Protein AF-X1CJI4-F1 (afdb_monomer_lite)

Radius of gyration: 21.61 Å; chains: 1; bounding box: 47×20×59 Å

Foldseek 3Di:
DVVVVLVVLVVLLVCVVVPDDPVVVLVVVVVVLVVVLVVCLVVCVVVVVVVVVVVLVVVCVPPVDDRPVPPPVVVVVVVSVVSVVVSVVVSVVVSVVVVPDDSVVSVVVVD

Structure (mmCIF, N/CA/C/O backbone):
data_AF-X1CJI4-F1
#
_entry.id   AF-X1CJI4-F1
#
loop_
_atom_site.group_PDB
_atom_site.id
_atom_site.type_symbol
_atom_site.label_atom_id
_atom_site.label_alt_id
_atom_site.label_comp_id
_atom_site.label_asym_id
_atom_site.label_entity_id
_atom_site.label_seq_id
_atom_site.pdbx_PDB_ins_code
_atom_site.Cartn_x
_atom_site.Cartn_y
_atom_site.Cartn_z
_atom_site.occupancy
_atom_site.B_iso_or_equiv
_atom_site.auth_seq_id
_atom_site.auth_comp_id
_atom_site.auth_asym_id
_atom_site.auth_atom_id
_atom_site.pdbx_PDB_model_num
ATOM 1 N N . MET A 1 1 ? 3.873 -12.312 14.349 1.00 55.91 1 MET A N 1
ATOM 2 C CA . MET A 1 1 ? 2.658 -11.878 13.618 1.00 55.91 1 MET A CA 1
ATOM 3 C C . MET A 1 1 ? 1.433 -11.713 14.527 1.00 55.91 1 MET A C 1
ATOM 5 O O . MET A 1 1 ? 0.719 -10.738 14.360 1.00 55.91 1 MET A O 1
ATOM 9 N N . TYR A 1 2 ? 1.206 -12.593 15.515 1.00 62.12 2 TYR A N 1
ATOM 10 C CA . TYR A 1 2 ? 0.086 -12.461 16.466 1.00 62.12 2 TYR A CA 1
ATOM 11 C C . TYR A 1 2 ? 0.152 -11.220 17.380 1.00 62.12 2 TYR A C 1
ATOM 13 O O . TYR A 1 2 ? -0.876 -10.586 17.589 1.00 62.12 2 TYR A O 1
ATOM 21 N N . ALA A 1 3 ? 1.341 -10.831 17.861 1.00 73.88 3 ALA A N 1
ATOM 22 C CA . ALA A 1 3 ? 1.507 -9.672 18.752 1.00 73.88 3 ALA A CA 1
ATOM 23 C C . ALA A 1 3 ? 1.049 -8.348 18.109 1.00 73.88 3 ALA A C 1
ATOM 25 O O . ALA A 1 3 ? 0.224 -7.639 18.671 1.00 73.88 3 ALA A O 1
ATOM 26 N N . ILE A 1 4 ? 1.469 -8.094 16.867 1.00 75.19 4 ILE A N 1
ATOM 27 C CA . ILE A 1 4 ? 1.088 -6.897 16.096 1.00 75.19 4 ILE A CA 1
ATOM 28 C C . ILE A 1 4 ? -0.431 -6.814 15.890 1.00 75.19 4 ILE A C 1
ATOM 30 O O . ILE A 1 4 ? -1.013 -5.733 15.906 1.00 75.19 4 ILE A O 1
ATOM 34 N N . LEU A 1 5 ? -1.098 -7.959 15.704 1.00 68.19 5 LEU A N 1
ATOM 35 C CA . LEU A 1 5 ? -2.556 -7.996 15.572 1.00 68.19 5 LEU A CA 1
ATOM 36 C C . LEU A 1 5 ? -3.262 -7.667 16.893 1.00 68.19 5 LEU A C 1
ATOM 38 O O . LEU A 1 5 ? -4.324 -7.051 16.861 1.00 68.19 5 LEU A O 1
ATOM 42 N N . LEU A 1 6 ? -2.700 -8.074 18.033 1.00 72.81 6 LEU A N 1
ATOM 43 C CA . LEU A 1 6 ? -3.224 -7.747 19.362 1.00 72.81 6 LEU A CA 1
ATOM 44 C C . LEU A 1 6 ? -3.046 -6.260 19.684 1.00 72.81 6 LEU A C 1
ATOM 46 O O . LEU A 1 6 ? -4.023 -5.608 20.044 1.00 72.81 6 LEU A O 1
ATOM 50 N N . GLU A 1 7 ? -1.850 -5.711 19.470 1.00 77.25 7 GLU A N 1
ATOM 51 C CA . GLU A 1 7 ? -1.549 -4.290 19.701 1.00 77.25 7 GLU A CA 1
ATOM 52 C C . GLU A 1 7 ? -2.465 -3.380 18.873 1.00 77.25 7 GLU A C 1
ATOM 54 O O . GLU A 1 7 ? -3.145 -2.509 19.415 1.00 77.25 7 GLU A O 1
ATOM 59 N N . ARG A 1 8 ? -2.604 -3.659 17.569 1.00 75.31 8 ARG A N 1
ATOM 60 C CA . ARG A 1 8 ? -3.460 -2.864 16.673 1.00 75.31 8 ARG A CA 1
ATOM 61 C C . ARG A 1 8 ? -4.942 -2.931 17.059 1.00 75.31 8 ARG A C 1
ATOM 63 O O . ARG A 1 8 ? -5.677 -1.954 16.921 1.00 75.31 8 ARG A O 1
ATOM 70 N N . LYS A 1 9 ? -5.414 -4.088 17.538 1.00 75.06 9 LYS A N 1
ATOM 71 C CA . LYS A 1 9 ? -6.789 -4.239 18.040 1.00 75.06 9 LYS A CA 1
ATOM 72 C C . LYS A 1 9 ? -7.006 -3.457 19.337 1.00 75.06 9 LYS A C 1
ATOM 74 O O . LYS A 1 9 ? -8.078 -2.876 19.510 1.00 75.06 9 LYS A O 1
ATOM 79 N N . PHE A 1 10 ? -6.009 -3.427 20.219 1.00 76.00 10 PHE A N 1
ATOM 80 C CA . PHE A 1 10 ? -6.056 -2.685 21.476 1.00 76.00 10 PHE A CA 1
ATOM 81 C C . PHE A 1 10 ? -6.137 -1.170 21.237 1.00 76.00 10 PHE A C 1
ATOM 83 O O . PHE A 1 10 ? -7.006 -0.514 21.809 1.00 76.00 10 PHE A O 1
ATOM 90 N N . GLU A 1 11 ? -5.346 -0.630 20.305 1.00 78.94 11 GLU A N 1
ATOM 91 C CA . GLU A 1 11 ? -5.429 0.778 19.881 1.00 78.94 11 GLU A CA 1
ATOM 92 C C . GLU A 1 11 ? -6.833 1.155 19.379 1.00 78.94 11 GLU A C 1
ATOM 94 O O . GLU A 1 11 ? -7.411 2.159 19.801 1.00 78.94 11 GLU A O 1
ATOM 99 N N . ILE A 1 12 ? -7.433 0.318 18.522 1.00 78.19 12 ILE A N 1
ATOM 100 C CA . ILE A 1 12 ? -8.806 0.517 18.026 1.00 78.19 12 ILE A CA 1
ATOM 101 C C . ILE A 1 12 ? -9.817 0.481 19.183 1.00 78.19 12 ILE A C 1
ATOM 103 O O . ILE A 1 12 ? -10.783 1.252 19.188 1.00 78.19 12 ILE A O 1
ATOM 107 N N . GLY A 1 13 ? -9.603 -0.404 20.161 1.00 76.62 13 GLY A N 1
ATOM 108 C CA . GLY A 1 13 ? -10.403 -0.506 21.380 1.00 76.62 13 GLY A CA 1
ATOM 109 C C . GLY A 1 13 ? -10.354 0.768 22.225 1.00 76.62 13 GLY A C 1
ATOM 110 O O . GLY A 1 13 ? -11.410 1.282 22.594 1.00 76.62 13 GLY A O 1
ATOM 111 N N . ILE A 1 14 ? -9.158 1.322 22.453 1.00 82.69 14 ILE A N 1
ATOM 112 C CA . ILE A 1 14 ? -8.954 2.576 23.198 1.00 82.69 14 ILE A CA 1
ATOM 113 C C . ILE A 1 14 ? -9.633 3.751 22.490 1.00 82.69 14 ILE A C 1
ATOM 115 O O . ILE A 1 14 ? -10.398 4.491 23.110 1.00 82.69 14 ILE A O 1
ATOM 119 N N . LEU A 1 15 ? -9.419 3.904 21.179 1.00 81.19 15 LEU A N 1
ATOM 120 C CA . LEU A 1 15 ? -10.019 4.997 20.406 1.00 81.19 15 LEU A CA 1
ATOM 121 C C . LEU A 1 15 ? -11.553 4.950 20.469 1.00 81.19 15 LEU A C 1
ATOM 123 O O . LEU A 1 15 ? -12.211 5.980 20.625 1.00 81.19 15 LEU A O 1
ATOM 127 N N . ARG A 1 16 ? -12.143 3.749 20.403 1.00 76.38 16 ARG A N 1
ATOM 128 C CA . ARG A 1 16 ? -13.594 3.569 20.546 1.00 76.38 16 ARG A CA 1
ATOM 129 C C . ARG A 1 16 ? -14.093 3.813 21.973 1.00 76.38 16 ARG A C 1
ATOM 131 O O . ARG A 1 16 ? -15.209 4.308 22.110 1.00 76.38 16 ARG A O 1
ATOM 138 N N . ALA A 1 17 ? -13.300 3.516 23.003 1.00 80.06 17 ALA A N 1
ATOM 139 C CA . ALA A 1 17 ? -13.647 3.788 24.402 1.00 80.06 17 ALA A CA 1
ATOM 140 C C . ALA A 1 17 ? -13.711 5.294 24.714 1.00 80.06 17 ALA A C 1
ATOM 142 O O . ALA A 1 17 ? -14.540 5.719 25.512 1.00 80.06 17 ALA A O 1
ATOM 143 N N . ILE A 1 18 ? -12.911 6.109 24.018 1.00 82.81 18 ILE A N 1
ATOM 144 C CA . ILE A 1 18 ? -12.930 7.582 24.109 1.00 82.81 18 ILE A CA 1
ATOM 145 C C . ILE A 1 18 ? -14.125 8.198 23.336 1.00 82.81 18 ILE A C 1
ATOM 147 O O . ILE A 1 18 ? -14.364 9.401 23.386 1.00 82.81 18 ILE A O 1
ATOM 151 N N . GLY A 1 19 ? -14.935 7.381 22.647 1.00 81.38 19 GLY A N 1
ATOM 152 C CA . GLY A 1 19 ? -16.172 7.819 21.987 1.00 81.38 19 GLY A CA 1
ATOM 153 C C . GLY A 1 19 ? -16.037 8.126 20.492 1.00 81.38 19 GLY A C 1
ATOM 154 O O . GLY A 1 19 ? -16.970 8.656 19.882 1.00 81.38 19 GLY A O 1
ATOM 155 N N . LEU A 1 20 ? -14.912 7.773 19.856 1.00 80.81 20 LEU A N 1
ATOM 156 C CA . LEU A 1 20 ? -14.771 7.913 18.406 1.00 80.81 20 LEU A CA 1
ATOM 157 C C . LEU A 1 20 ? -15.733 6.974 17.668 1.00 80.81 20 LEU A C 1
ATOM 159 O O . LEU A 1 20 ? -15.777 5.760 17.890 1.00 80.81 20 LEU A O 1
ATOM 163 N N . LYS A 1 21 ? -16.485 7.542 16.719 1.00 80.38 21 LYS A N 1
ATOM 164 C CA . LYS A 1 21 ? -17.374 6.779 15.835 1.00 80.38 21 LYS A CA 1
ATOM 165 C C . 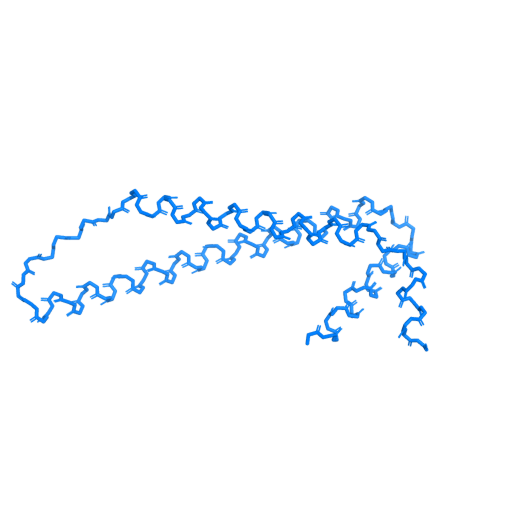LYS A 1 21 ? -16.552 5.764 15.039 1.00 80.38 21 LYS A C 1
ATOM 167 O O . LYS A 1 21 ? -15.512 6.100 14.476 1.00 80.38 21 LYS A O 1
ATOM 172 N N . SER A 1 22 ? -17.061 4.541 14.891 1.00 74.06 22 SER A N 1
ATOM 173 C CA . SER A 1 22 ? -16.364 3.454 14.179 1.00 74.06 22 SER A CA 1
ATOM 174 C C . SER A 1 22 ? -15.998 3.807 12.730 1.00 74.06 22 SER A C 1
ATOM 176 O O . SER A 1 22 ? -15.003 3.314 12.206 1.00 74.06 22 SER A O 1
ATOM 178 N N . LYS A 1 23 ? -16.762 4.707 12.093 1.00 78.06 23 LYS A N 1
ATOM 179 C CA . LYS A 1 23 ? -16.457 5.248 10.759 1.00 78.06 23 LYS A CA 1
ATOM 180 C C . LYS A 1 23 ? -15.182 6.102 10.746 1.00 78.06 23 LYS A C 1
ATOM 182 O O . LYS A 1 23 ? -14.401 5.993 9.810 1.00 78.06 2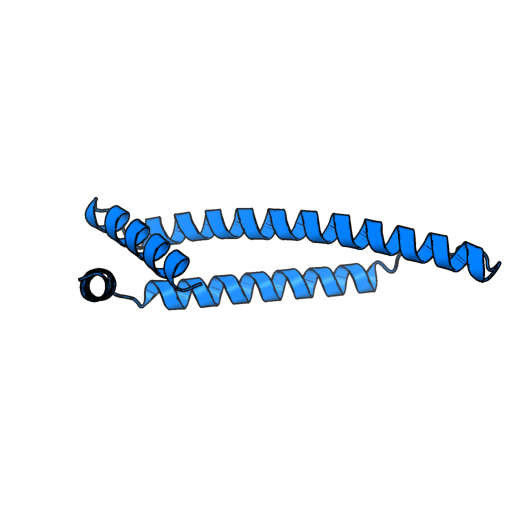3 LYS A O 1
ATOM 187 N N . ASN A 1 24 ? -14.951 6.907 11.783 1.00 81.44 24 ASN A N 1
ATOM 188 C CA . ASN A 1 24 ? -13.786 7.790 11.874 1.00 81.44 24 ASN A CA 1
ATOM 189 C C . ASN A 1 24 ? -12.506 6.977 12.074 1.00 81.44 24 ASN A C 1
ATOM 191 O O . ASN A 1 24 ? -11.527 7.207 11.373 1.00 81.44 24 ASN A O 1
ATOM 195 N N . VAL A 1 25 ? -12.550 5.968 12.950 1.00 79.69 25 VAL A N 1
ATOM 196 C CA . VAL A 1 25 ? -11.424 5.042 13.149 1.00 79.69 25 VAL A CA 1
ATOM 197 C C . VAL A 1 25 ? -11.114 4.288 11.852 1.00 79.69 25 VAL A C 1
ATOM 199 O O . VAL A 1 25 ? -9.957 4.197 11.453 1.00 79.69 25 VAL A O 1
ATOM 202 N N . ARG A 1 26 ? -12.142 3.828 11.121 1.00 76.56 26 ARG A N 1
ATOM 203 C CA . ARG A 1 26 ? -11.953 3.173 9.816 1.00 76.56 26 ARG A CA 1
ATOM 204 C C . ARG A 1 26 ? -11.290 4.095 8.791 1.00 76.56 26 ARG A C 1
ATOM 206 O O . ARG A 1 26 ? -10.403 3.650 8.071 1.00 76.56 26 ARG A O 1
ATOM 213 N N . ASN A 1 27 ? -11.715 5.355 8.721 1.00 82.75 27 ASN A N 1
ATOM 214 C CA . ASN A 1 27 ? -11.149 6.333 7.791 1.00 82.75 27 ASN A CA 1
ATOM 215 C C . ASN A 1 27 ? -9.699 6.694 8.140 1.00 82.75 27 ASN A C 1
ATOM 217 O O . ASN A 1 27 ? -8.884 6.839 7.236 1.00 82.75 27 ASN A O 1
ATOM 221 N N . MET A 1 28 ? -9.361 6.783 9.427 1.00 84.19 28 MET A N 1
ATOM 222 C CA . MET A 1 28 ? -7.984 7.012 9.873 1.00 84.19 28 MET A CA 1
ATOM 223 C C . MET A 1 28 ? -7.056 5.888 9.396 1.00 84.19 28 MET A C 1
ATOM 225 O O . MET A 1 28 ? -6.049 6.143 8.743 1.00 84.19 28 MET A O 1
ATOM 229 N N . PHE A 1 29 ? -7.456 4.638 9.632 1.00 79.94 29 PHE A N 1
ATOM 230 C CA . PHE A 1 29 ? -6.712 3.458 9.187 1.00 79.94 29 PHE A CA 1
ATOM 231 C C . PHE A 1 29 ? -6.615 3.340 7.664 1.00 79.94 29 PHE A C 1
ATOM 233 O O . PHE A 1 29 ? -5.602 2.882 7.139 1.00 79.94 29 PHE A O 1
ATOM 240 N N . LEU A 1 30 ? -7.669 3.743 6.952 1.00 82.31 30 LEU A N 1
ATOM 241 C CA . LEU A 1 30 ? -7.679 3.825 5.493 1.00 82.31 30 LEU A CA 1
ATOM 242 C C . LEU A 1 30 ? -6.580 4.758 4.985 1.00 82.31 30 LEU A C 1
ATOM 244 O O . LEU A 1 30 ? -5.818 4.372 4.107 1.00 82.31 30 LEU A O 1
ATOM 248 N N . ILE A 1 31 ? -6.486 5.957 5.560 1.00 87.69 31 ILE A N 1
ATOM 249 C CA . ILE A 1 31 ? -5.475 6.948 5.181 1.00 87.69 31 ILE A CA 1
ATOM 250 C C . ILE A 1 31 ? -4.071 6.437 5.520 1.00 87.69 31 ILE A C 1
ATOM 252 O O . ILE A 1 31 ? -3.181 6.513 4.680 1.00 87.69 31 ILE A O 1
ATOM 256 N N . GLU A 1 32 ? -3.878 5.861 6.706 1.00 86.44 32 GLU A N 1
ATOM 257 C CA . GLU A 1 32 ? -2.588 5.300 7.118 1.00 86.44 32 GLU A CA 1
ATOM 258 C C . GLU A 1 32 ? -2.123 4.184 6.168 1.00 86.44 32 GLU A C 1
ATOM 260 O O . GLU A 1 32 ? -0.992 4.193 5.682 1.00 86.44 32 GLU A O 1
ATOM 265 N N . SER A 1 33 ? -3.029 3.260 5.834 1.00 85.19 33 SER A N 1
ATOM 266 C CA . SER A 1 33 ? -2.752 2.170 4.892 1.00 85.19 33 SER A CA 1
ATOM 267 C C . SER A 1 33 ? -2.422 2.710 3.504 1.00 85.19 33 SER A C 1
ATOM 269 O O . SER A 1 33 ? -1.483 2.238 2.872 1.00 85.19 33 SER A O 1
ATOM 271 N N . LEU A 1 34 ? -3.149 3.731 3.047 1.00 87.06 34 LEU A N 1
ATOM 272 C CA . LEU A 1 34 ? -2.927 4.369 1.753 1.00 87.06 34 LEU A CA 1
ATOM 273 C C . LEU A 1 34 ? -1.531 5.008 1.683 1.00 87.06 34 LEU A C 1
ATOM 275 O O . LEU A 1 34 ? -0.832 4.822 0.689 1.00 87.06 34 LEU A O 1
ATOM 279 N N . ILE A 1 35 ? -1.083 5.677 2.749 1.00 91.00 35 ILE A N 1
ATOM 280 C CA . ILE A 1 35 ? 0.272 6.247 2.838 1.00 91.00 35 ILE A CA 1
ATOM 281 C C . ILE A 1 35 ? 1.337 5.146 2.739 1.00 91.00 35 ILE A C 1
ATOM 283 O O . ILE A 1 35 ? 2.297 5.293 1.982 1.00 91.00 35 ILE A O 1
ATOM 287 N N . ILE A 1 36 ? 1.158 4.032 3.455 1.00 89.88 36 ILE A N 1
ATOM 288 C CA . ILE A 1 36 ? 2.088 2.890 3.419 1.00 89.88 36 ILE A CA 1
ATOM 289 C C . ILE A 1 36 ? 2.107 2.237 2.029 1.00 89.88 36 ILE A C 1
ATOM 291 O O . ILE A 1 36 ? 3.166 1.887 1.516 1.00 89.88 36 ILE A O 1
ATOM 295 N N . MET A 1 37 ? 0.947 2.080 1.392 1.00 87.12 37 MET A N 1
ATOM 296 C CA . MET A 1 37 ? 0.844 1.494 0.053 1.00 87.12 37 MET A CA 1
ATOM 297 C C . MET A 1 37 ? 1.512 2.376 -1.003 1.00 87.12 37 MET A C 1
ATOM 299 O O . MET A 1 37 ? 2.226 1.862 -1.863 1.00 87.12 37 MET A O 1
ATOM 303 N N . LEU A 1 38 ? 1.314 3.696 -0.932 1.00 88.75 38 LEU A N 1
ATOM 304 C CA . LEU A 1 38 ? 1.966 4.641 -1.837 1.00 88.75 38 LEU A CA 1
ATOM 305 C C . LEU A 1 38 ? 3.484 4.645 -1.647 1.00 88.75 38 LEU A C 1
ATOM 307 O O . LEU A 1 38 ? 4.216 4.574 -2.634 1.00 88.75 38 LEU A O 1
ATOM 311 N N . SER A 1 39 ? 3.966 4.683 -0.402 1.00 92.00 39 SER A N 1
ATOM 312 C CA . SER A 1 39 ? 5.406 4.678 -0.130 1.00 92.00 39 SER A CA 1
ATOM 313 C C . SER A 1 39 ? 6.063 3.373 -0.585 1.00 92.00 39 SER A C 1
ATOM 315 O O . SER A 1 39 ? 7.098 3.409 -1.252 1.00 92.00 39 SER A O 1
ATOM 317 N N . ALA A 1 40 ? 5.425 2.228 -0.325 1.00 90.56 40 ALA A N 1
ATOM 318 C CA . ALA A 1 40 ? 5.877 0.928 -0.806 1.00 90.56 40 ALA A CA 1
ATOM 319 C C . ALA A 1 40 ? 5.883 0.849 -2.342 1.00 90.56 40 ALA A C 1
ATOM 321 O O . ALA A 1 40 ? 6.835 0.328 -2.921 1.00 90.56 40 ALA A O 1
ATOM 322 N N . GLY A 1 41 ? 4.859 1.393 -3.009 1.00 88.62 41 GLY A N 1
ATOM 323 C CA . GLY A 1 41 ? 4.772 1.429 -4.471 1.00 88.62 41 GLY A CA 1
ATOM 324 C C . GLY A 1 41 ? 5.891 2.249 -5.116 1.00 88.62 41 GLY A C 1
ATOM 325 O O . GLY A 1 41 ? 6.529 1.781 -6.059 1.00 88.62 41 GLY A O 1
ATOM 326 N N . ILE A 1 42 ? 6.176 3.439 -4.578 1.00 89.62 42 ILE A N 1
ATOM 327 C CA . ILE A 1 42 ? 7.269 4.304 -5.053 1.00 89.62 42 ILE A CA 1
ATOM 328 C C . ILE A 1 42 ? 8.621 3.612 -4.856 1.00 89.62 42 ILE A C 1
ATOM 330 O O . ILE A 1 42 ? 9.420 3.538 -5.789 1.00 89.62 42 ILE A O 1
ATOM 334 N N . MET A 1 43 ? 8.867 3.057 -3.666 1.00 93.62 43 MET A N 1
ATOM 335 C CA . MET A 1 43 ? 10.118 2.352 -3.373 1.00 93.62 43 MET A CA 1
ATOM 336 C C . MET A 1 43 ? 10.298 1.112 -4.252 1.00 93.62 43 MET A C 1
ATOM 338 O O . MET A 1 43 ? 11.374 0.904 -4.807 1.00 93.62 43 MET A O 1
ATOM 342 N N . GLY A 1 44 ? 9.242 0.319 -4.440 1.00 89.94 44 GLY A N 1
ATOM 343 C CA . GLY A 1 44 ? 9.270 -0.844 -5.323 1.00 89.94 44 GLY A CA 1
ATOM 344 C C . GLY A 1 44 ? 9.570 -0.467 -6.774 1.00 89.94 44 GLY A C 1
ATOM 345 O O . GLY A 1 44 ? 10.365 -1.140 -7.427 1.00 89.94 44 GLY A O 1
ATOM 346 N N . MET A 1 45 ? 9.001 0.641 -7.260 1.00 86.56 45 MET A N 1
ATOM 347 C CA . MET A 1 45 ? 9.290 1.158 -8.598 1.00 86.56 45 MET A CA 1
ATOM 348 C C . MET A 1 45 ? 10.761 1.568 -8.738 1.00 86.56 45 MET A C 1
ATOM 350 O O . MET A 1 45 ? 11.406 1.149 -9.695 1.00 86.56 45 MET A O 1
ATOM 354 N N . LEU A 1 46 ? 11.300 2.334 -7.785 1.00 90.38 46 LEU A N 1
ATOM 355 C CA . LEU A 1 46 ? 12.701 2.773 -7.804 1.00 90.38 46 LEU A CA 1
ATOM 356 C C . LEU A 1 46 ? 13.679 1.594 -7.781 1.00 90.38 46 LEU A C 1
ATOM 358 O O . LEU A 1 46 ? 14.639 1.561 -8.548 1.00 90.38 46 LEU A O 1
ATOM 362 N N . ILE A 1 47 ? 13.428 0.605 -6.925 1.00 92.38 47 ILE A N 1
ATOM 363 C CA . ILE A 1 47 ? 14.279 -0.586 -6.826 1.00 92.38 47 ILE A CA 1
ATOM 364 C C . ILE A 1 47 ? 14.162 -1.433 -8.101 1.00 92.38 47 ILE A C 1
ATOM 366 O O . ILE A 1 47 ? 15.169 -1.917 -8.622 1.00 92.38 47 ILE A O 1
ATOM 370 N N . GLY A 1 48 ? 12.953 -1.595 -8.643 1.00 88.81 48 GLY A N 1
ATOM 371 C CA . GLY A 1 48 ? 12.709 -2.348 -9.873 1.00 88.81 48 GLY A CA 1
ATOM 372 C C . GLY A 1 48 ? 13.403 -1.744 -11.096 1.00 88.81 48 GLY A C 1
ATOM 373 O O . GLY A 1 48 ? 14.042 -2.465 -11.859 1.00 88.81 48 GLY A O 1
ATOM 374 N N . THR A 1 49 ? 13.343 -0.421 -11.272 1.00 84.44 49 THR A N 1
ATOM 375 C CA . THR A 1 49 ? 14.037 0.248 -12.384 1.00 84.44 49 THR A CA 1
ATOM 376 C C . THR A 1 49 ? 15.552 0.201 -12.214 1.00 84.44 49 THR A C 1
ATOM 378 O O . THR A 1 49 ? 16.266 -0.059 -13.181 1.00 84.44 49 THR A O 1
ATOM 381 N N . TYR A 1 50 ? 16.050 0.388 -10.989 1.00 88.69 50 TYR A N 1
ATOM 382 C CA . TYR A 1 50 ? 17.480 0.330 -10.695 1.00 88.69 50 TYR A CA 1
ATOM 383 C C . TYR A 1 50 ? 18.069 -1.062 -10.960 1.00 88.69 50 TYR A C 1
ATOM 385 O O . TYR A 1 50 ? 19.095 -1.197 -11.626 1.00 88.69 50 TYR A O 1
ATOM 393 N N . THR A 1 51 ? 17.390 -2.114 -10.501 1.00 87.75 51 THR A N 1
ATOM 394 C CA . THR A 1 51 ? 17.808 -3.501 -10.753 1.00 87.75 51 THR A CA 1
ATOM 395 C C . THR A 1 51 ? 17.740 -3.865 -12.236 1.00 87.75 51 THR A C 1
ATOM 397 O O . THR A 1 51 ? 18.677 -4.478 -12.744 1.00 87.75 51 THR A O 1
ATOM 400 N N . ALA A 1 52 ? 16.702 -3.433 -12.961 1.00 84.38 52 ALA A N 1
ATOM 401 C CA . ALA A 1 52 ? 16.611 -3.630 -14.409 1.00 84.38 52 ALA A CA 1
ATOM 402 C C . ALA A 1 52 ? 17.769 -2.953 -15.164 1.00 84.38 52 ALA A C 1
ATOM 404 O O . ALA A 1 52 ? 18.370 -3.568 -16.045 1.00 84.38 52 ALA A O 1
ATOM 405 N N . TYR A 1 53 ? 18.129 -1.724 -14.777 1.00 83.31 53 TYR A N 1
ATOM 406 C CA . TYR A 1 53 ? 19.275 -1.008 -15.340 1.00 83.31 53 TYR A CA 1
ATOM 407 C C . TYR A 1 53 ? 20.594 -1.763 -15.116 1.00 83.31 53 TYR A C 1
ATOM 409 O O . TYR A 1 53 ? 21.372 -1.935 -16.055 1.00 83.31 53 TYR A O 1
ATOM 417 N N . LEU A 1 54 ? 20.825 -2.268 -13.897 1.00 85.69 54 LEU A N 1
ATOM 418 C CA . LEU A 1 54 ? 22.014 -3.066 -13.582 1.00 85.69 54 LEU A CA 1
ATOM 419 C C . LEU A 1 54 ? 22.060 -4.378 -14.374 1.00 85.69 54 LEU A C 1
ATOM 421 O O . LEU A 1 54 ? 23.114 -4.759 -14.874 1.00 85.69 54 LEU A O 1
ATOM 425 N N . LEU A 1 55 ? 20.937 -5.080 -14.518 1.00 82.69 55 LEU A N 1
ATOM 426 C CA . LEU A 1 55 ? 20.895 -6.317 -15.301 1.00 82.69 55 LEU A CA 1
ATOM 427 C C . LEU A 1 55 ? 21.203 -6.055 -16.778 1.00 82.69 55 LEU A C 1
ATOM 429 O O . LEU A 1 55 ? 21.961 -6.808 -17.392 1.00 82.69 55 LEU A O 1
ATOM 433 N N . GLN A 1 56 ? 20.668 -4.974 -17.343 1.00 78.62 56 GLN A N 1
ATOM 434 C CA . GLN A 1 56 ? 20.896 -4.625 -18.741 1.00 78.62 56 GLN A CA 1
ATOM 435 C C . GLN A 1 56 ? 22.346 -4.195 -19.008 1.00 78.62 56 GLN A C 1
ATOM 437 O O . GLN A 1 56 ? 22.919 -4.614 -20.015 1.00 78.62 56 GLN A O 1
ATOM 442 N N . SER A 1 57 ? 22.971 -3.442 -18.096 1.00 75.50 57 SER A N 1
ATOM 443 C CA . SER A 1 57 ? 24.385 -3.065 -18.225 1.00 75.50 57 SER A CA 1
ATOM 444 C C . SER A 1 57 ? 25.322 -4.275 -18.145 1.00 75.50 57 SER A C 1
ATOM 446 O O . SER A 1 57 ? 26.231 -4.393 -18.964 1.00 75.50 57 SER A O 1
ATOM 448 N N . ASN A 1 58 ? 25.063 -5.222 -17.236 1.00 75.88 58 ASN A N 1
ATOM 449 C CA . ASN A 1 58 ? 25.838 -6.465 -17.140 1.00 75.88 58 ASN A CA 1
ATOM 450 C C . ASN A 1 58 ? 25.662 -7.355 -18.381 1.00 75.88 58 ASN A C 1
ATOM 452 O O . ASN A 1 58 ? 26.631 -7.915 -18.884 1.00 75.88 58 ASN A O 1
ATOM 456 N N . SER A 1 59 ? 24.440 -7.456 -18.909 1.00 71.50 59 SER A N 1
ATOM 457 C CA . SER A 1 59 ? 24.141 -8.279 -20.091 1.00 71.50 59 SER A CA 1
ATOM 458 C C . SER A 1 59 ? 24.851 -7.771 -21.352 1.00 71.50 59 SER A C 1
ATOM 460 O O . SER A 1 59 ? 25.328 -8.560 -22.166 1.00 71.50 59 SER A O 1
ATOM 462 N N . ALA A 1 60 ? 24.959 -6.450 -21.502 1.00 67.31 60 ALA A N 1
ATOM 463 C CA . ALA A 1 60 ? 25.638 -5.830 -22.635 1.00 67.31 60 ALA A CA 1
ATOM 464 C C . ALA A 1 60 ? 27.158 -6.017 -22.620 1.00 67.31 60 ALA A C 1
ATOM 466 O O . ALA A 1 60 ? 27.758 -6.182 -23.678 1.00 67.31 60 ALA A O 1
ATOM 467 N N . LEU A 1 61 ? 27.771 -6.040 -21.433 1.00 66.38 61 LEU A N 1
ATOM 468 C CA . LEU A 1 61 ? 29.202 -6.320 -21.285 1.00 66.38 61 LEU A CA 1
ATOM 469 C C . LEU A 1 61 ? 29.561 -7.764 -21.668 1.00 66.38 61 LEU A C 1
ATOM 471 O O . LEU A 1 61 ? 30.683 -8.012 -22.091 1.00 66.38 61 LEU A O 1
ATOM 475 N N . ILE A 1 62 ? 28.623 -8.706 -21.524 1.00 66.56 62 ILE A N 1
ATOM 476 C CA . ILE A 1 62 ? 28.854 -10.136 -21.784 1.00 66.56 62 ILE A CA 1
ATOM 477 C C . ILE A 1 62 ? 28.616 -10.503 -23.257 1.00 66.56 62 ILE A C 1
ATOM 479 O O . ILE A 1 62 ? 29.277 -11.401 -23.768 1.00 66.56 62 ILE A O 1
ATOM 483 N N . SER A 1 63 ? 27.672 -9.846 -23.944 1.00 62.44 63 SER A N 1
ATOM 484 C CA . SER A 1 63 ? 27.209 -10.290 -25.270 1.00 62.44 63 SER A CA 1
ATOM 485 C C . SER A 1 63 ? 27.712 -9.457 -26.459 1.00 62.44 63 SER A C 1
ATOM 487 O O . SER A 1 63 ? 27.348 -9.794 -27.584 1.00 62.44 63 SER A O 1
ATOM 489 N N . GLU A 1 64 ? 28.462 -8.365 -26.241 1.00 59.66 64 GLU A N 1
ATOM 490 C CA . GLU A 1 64 ? 28.942 -7.411 -27.275 1.00 59.66 64 GLU A CA 1
ATOM 491 C C . GLU A 1 64 ? 27.848 -6.870 -28.232 1.00 59.66 64 GLU A C 1
ATOM 493 O O . GLU A 1 64 ? 28.135 -6.207 -29.229 1.00 59.66 64 GLU A O 1
ATOM 498 N N . MET A 1 65 ? 26.566 -7.110 -27.931 1.00 58.31 65 MET A N 1
ATOM 499 C CA . MET A 1 65 ? 25.436 -6.611 -28.707 1.00 58.31 65 MET A CA 1
ATOM 500 C C . MET A 1 65 ? 25.096 -5.174 -28.292 1.00 58.31 65 MET A C 1
ATOM 502 O O . MET A 1 65 ? 25.147 -4.846 -27.103 1.00 58.31 65 MET A O 1
ATOM 506 N N . PRO A 1 66 ? 24.703 -4.307 -29.244 1.00 56.66 66 PRO A N 1
ATOM 507 C CA . PRO A 1 66 ? 24.349 -2.930 -28.939 1.00 56.66 66 PRO A CA 1
ATOM 508 C C . PRO A 1 66 ? 23.183 -2.879 -27.947 1.00 56.66 66 PRO A C 1
ATOM 510 O O . PRO A 1 66 ? 22.158 -3.541 -28.125 1.00 56.66 66 PRO A O 1
ATOM 513 N N . LEU A 1 67 ? 23.348 -2.063 -26.904 1.00 55.72 67 LEU A N 1
ATOM 514 C CA . LEU A 1 67 ? 22.327 -1.748 -25.907 1.00 55.72 67 LEU A CA 1
ATOM 515 C C . LEU A 1 67 ? 21.132 -1.062 -26.573 1.00 55.72 67 LEU A C 1
ATOM 517 O O . LEU A 1 67 ? 21.032 0.163 -26.603 1.00 55.72 67 LEU A O 1
ATOM 521 N N . VAL A 1 68 ? 20.183 -1.844 -27.078 1.00 59.44 68 VAL A N 1
ATOM 522 C CA . VAL A 1 68 ? 18.855 -1.323 -27.388 1.00 59.44 68 VAL A CA 1
ATOM 523 C C . VAL A 1 68 ? 18.089 -1.298 -26.071 1.00 59.44 68 VAL A C 1
ATOM 525 O O . VAL A 1 68 ? 17.421 -2.260 -25.693 1.00 59.44 68 VAL A O 1
ATOM 528 N N . PHE A 1 69 ? 18.236 -0.200 -25.328 1.00 58.62 69 PHE A N 1
ATOM 529 C CA . PHE A 1 69 ? 17.440 0.081 -24.132 1.00 58.62 69 PHE A CA 1
ATOM 530 C C . PHE A 1 69 ? 16.004 0.419 -24.567 1.00 58.62 69 PHE A C 1
ATOM 532 O O . PHE A 1 69 ? 15.554 1.561 -24.514 1.00 58.62 69 PHE A O 1
ATOM 539 N N . ALA A 1 70 ? 15.282 -0.576 -25.079 1.00 65.88 70 ALA A N 1
ATOM 540 C CA . ALA A 1 70 ? 13.866 -0.453 -25.368 1.00 65.88 70 ALA A CA 1
ATOM 541 C C . ALA A 1 70 ? 13.125 -0.599 -24.042 1.00 65.88 70 ALA A C 1
ATOM 543 O O . ALA A 1 70 ? 12.876 -1.715 -23.599 1.00 65.88 70 ALA A O 1
ATOM 544 N N . PHE A 1 71 ? 12.821 0.520 -23.382 1.00 66.19 71 PHE A N 1
ATOM 545 C CA . PHE A 1 71 ? 12.003 0.514 -22.174 1.00 66.19 71 PHE A CA 1
ATOM 546 C C . PHE A 1 71 ? 10.584 0.052 -22.551 1.00 66.19 71 PHE A C 1
ATOM 548 O O . PHE A 1 71 ? 9.865 0.806 -23.216 1.00 66.19 71 PHE A O 1
ATOM 555 N N . PRO A 1 72 ? 10.157 -1.174 -22.186 1.00 74.12 72 PRO A N 1
ATOM 556 C CA . PRO A 1 72 ? 8.865 -1.692 -22.603 1.00 74.12 72 PRO A CA 1
ATOM 557 C C . PRO A 1 72 ? 7.783 -1.070 -21.714 1.00 74.12 72 PRO A C 1
ATOM 559 O O . PRO A 1 72 ? 7.371 -1.647 -20.702 1.00 74.12 72 PRO A O 1
ATOM 562 N N . LEU A 1 73 ? 7.338 0.133 -22.094 1.00 78.19 73 LEU A N 1
ATOM 563 C CA . LEU A 1 73 ? 6.307 0.906 -21.391 1.00 78.19 73 LEU A CA 1
ATOM 564 C C . LEU A 1 73 ? 5.031 0.082 -21.175 1.00 78.19 73 LEU A C 1
ATOM 566 O O . LEU A 1 73 ? 4.432 0.157 -20.106 1.00 78.19 73 LEU A O 1
ATOM 570 N N . ASP A 1 74 ? 4.667 -0.769 -22.136 1.00 81.94 74 ASP A N 1
ATOM 571 C CA . ASP A 1 74 ? 3.517 -1.676 -22.057 1.00 81.94 74 ASP A CA 1
ATOM 572 C C . ASP A 1 74 ? 3.578 -2.675 -20.898 1.00 81.94 74 ASP A C 1
ATOM 574 O O . ASP A 1 74 ? 2.575 -2.920 -20.218 1.00 81.94 74 ASP A O 1
ATOM 578 N N . THR A 1 75 ? 4.738 -3.294 -20.674 1.00 81.12 75 THR A N 1
ATOM 579 C CA . THR A 1 75 ? 4.917 -4.267 -19.588 1.00 81.12 75 THR A CA 1
ATOM 580 C C . THR A 1 75 ? 4.923 -3.546 -18.249 1.00 81.12 75 THR A C 1
ATOM 582 O O . THR A 1 75 ? 4.290 -3.997 -17.295 1.00 81.12 75 THR A O 1
ATOM 585 N N . PHE A 1 76 ? 5.578 -2.386 -18.199 1.00 82.69 76 PHE A N 1
ATOM 586 C CA . PHE A 1 76 ? 5.637 -1.554 -17.008 1.00 82.69 76 PHE A CA 1
ATOM 587 C C . PHE A 1 76 ? 4.245 -1.076 -16.573 1.00 82.69 76 PHE A C 1
ATOM 589 O O . PHE A 1 76 ? 3.871 -1.263 -15.415 1.00 82.69 76 PHE A O 1
ATOM 596 N N . LEU A 1 77 ? 3.435 -0.554 -17.506 1.00 85.88 77 LEU A N 1
ATOM 597 C CA . LEU A 1 77 ? 2.056 -0.142 -17.227 1.00 85.88 77 LEU A CA 1
ATOM 598 C C . LEU A 1 77 ? 1.193 -1.318 -16.759 1.00 85.88 77 LEU A C 1
ATOM 600 O O . LEU A 1 77 ? 0.465 -1.181 -15.777 1.00 85.88 77 LEU A O 1
ATOM 604 N N . ARG A 1 78 ? 1.290 -2.486 -17.410 1.00 88.31 7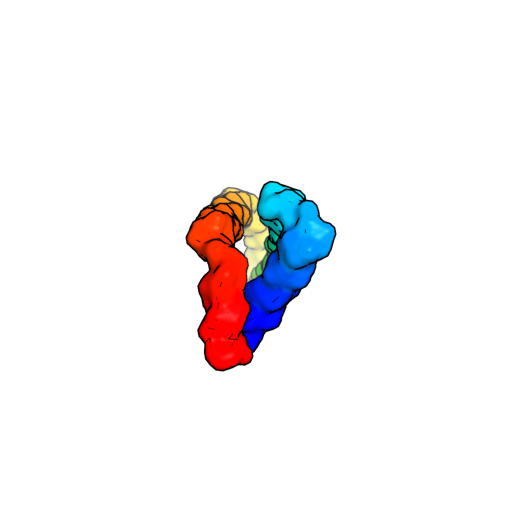8 ARG A N 1
ATOM 605 C CA . ARG A 1 78 ? 0.523 -3.677 -17.005 1.00 88.31 78 ARG A CA 1
ATOM 60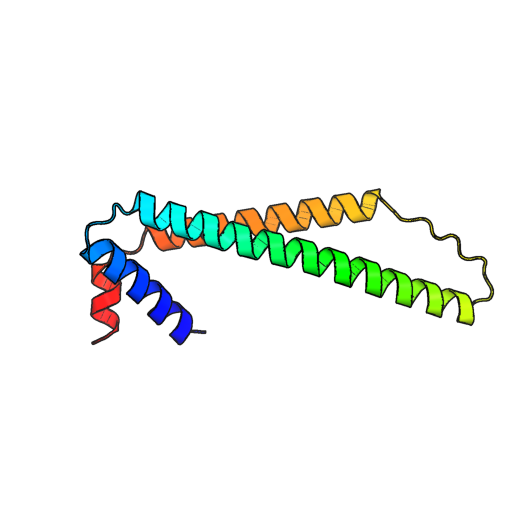6 C C . ARG A 1 78 ? 0.854 -4.125 -15.586 1.00 88.31 78 ARG A C 1
ATOM 608 O O . ARG A 1 78 ? -0.061 -4.344 -14.794 1.00 88.31 78 ARG A O 1
ATOM 615 N N . VAL A 1 79 ? 2.137 -4.232 -15.245 1.00 86.38 79 VAL A N 1
ATOM 616 C CA . VAL A 1 79 ? 2.567 -4.642 -13.899 1.00 86.38 79 VAL A CA 1
ATOM 617 C C . VAL A 1 79 ? 2.149 -3.607 -12.855 1.00 86.38 79 VAL A C 1
ATOM 619 O O . VAL A 1 79 ? 1.665 -3.978 -11.785 1.00 86.38 79 VAL A O 1
ATOM 622 N N . PHE A 1 80 ? 2.261 -2.317 -13.175 1.00 86.25 80 PHE A N 1
ATOM 623 C CA . PHE A 1 80 ? 1.841 -1.240 -12.284 1.00 86.25 80 PHE A CA 1
ATOM 624 C C . PHE A 1 80 ? 0.335 -1.289 -11.986 1.00 86.25 80 PHE A C 1
ATOM 626 O O . PHE A 1 80 ? -0.067 -1.235 -10.822 1.00 86.25 80 PHE A O 1
ATOM 633 N N . ILE A 1 81 ? -0.498 -1.486 -13.016 1.00 89.62 81 ILE A N 1
ATOM 634 C CA . ILE A 1 81 ? -1.953 -1.633 -12.866 1.00 89.62 81 ILE A CA 1
ATOM 635 C C . ILE A 1 81 ? -2.293 -2.859 -12.011 1.00 89.62 81 ILE A C 1
ATOM 637 O O . ILE A 1 81 ? -3.103 -2.755 -11.088 1.00 89.62 81 ILE A O 1
ATOM 641 N N . ILE A 1 82 ? -1.666 -4.011 -12.274 1.00 90.31 82 ILE A N 1
ATOM 642 C CA . ILE A 1 82 ? -1.913 -5.244 -11.510 1.00 90.31 82 ILE A CA 1
ATOM 643 C C . ILE A 1 82 ? -1.542 -5.041 -10.038 1.00 90.31 82 ILE A C 1
ATOM 645 O O . ILE A 1 82 ? -2.336 -5.375 -9.159 1.00 90.31 82 ILE A O 1
ATOM 649 N N . SER A 1 83 ? -0.380 -4.444 -9.768 1.00 87.81 83 SER A N 1
ATOM 650 C CA . SER A 1 83 ? 0.096 -4.173 -8.409 1.00 87.81 83 SER A CA 1
ATOM 651 C C . SER A 1 83 ? -0.884 -3.290 -7.632 1.00 87.81 83 SER A C 1
ATOM 653 O O . SER A 1 83 ? -1.364 -3.693 -6.572 1.00 87.81 83 SER A O 1
ATOM 655 N N . ILE A 1 84 ? -1.292 -2.150 -8.206 1.00 88.06 84 ILE A N 1
ATOM 656 C CA . ILE A 1 84 ? -2.275 -1.245 -7.588 1.00 88.06 84 ILE A CA 1
ATOM 657 C C . ILE A 1 84 ? -3.587 -1.972 -7.298 1.00 88.06 84 ILE A C 1
ATOM 659 O O . ILE A 1 84 ? -4.144 -1.846 -6.205 1.00 88.06 84 ILE A O 1
ATOM 663 N N . THR A 1 85 ? -4.073 -2.753 -8.261 1.00 90.75 85 THR A N 1
ATOM 664 C CA . THR A 1 85 ? -5.348 -3.465 -8.134 1.00 90.75 85 THR A CA 1
ATOM 665 C C . THR A 1 85 ? -5.299 -4.472 -6.983 1.00 90.75 85 THR A C 1
ATOM 667 O O . THR A 1 85 ? -6.189 -4.482 -6.132 1.00 90.75 85 THR A O 1
ATOM 670 N N . VAL A 1 86 ? -4.230 -5.271 -6.897 1.00 90.19 86 VAL A N 1
ATOM 671 C CA . VAL A 1 86 ? -4.022 -6.245 -5.813 1.00 90.19 86 VAL A CA 1
ATOM 672 C C . VAL A 1 86 ? -3.909 -5.551 -4.456 1.00 90.19 86 VAL A C 1
ATOM 674 O O . VAL A 1 86 ? -4.539 -5.989 -3.491 1.00 90.19 86 VAL A O 1
ATOM 677 N N . SER A 1 87 ? -3.166 -4.446 -4.373 1.00 86.88 87 SER A N 1
ATOM 678 C CA . SER A 1 87 ? -3.021 -3.674 -3.138 1.00 86.88 87 SER A CA 1
ATOM 679 C C . SER A 1 87 ? -4.371 -3.124 -2.656 1.00 86.88 87 SER A C 1
ATOM 681 O O . SER A 1 87 ? -4.716 -3.284 -1.483 1.00 86.88 87 SER A O 1
ATOM 683 N N . ILE A 1 88 ? -5.174 -2.532 -3.549 1.00 86.56 88 ILE A N 1
ATOM 684 C CA . ILE A 1 88 ? -6.507 -2.003 -3.213 1.00 86.56 88 ILE A CA 1
ATOM 685 C C . ILE A 1 88 ? -7.440 -3.125 -2.742 1.00 86.56 88 ILE A C 1
ATOM 687 O O . ILE A 1 88 ? -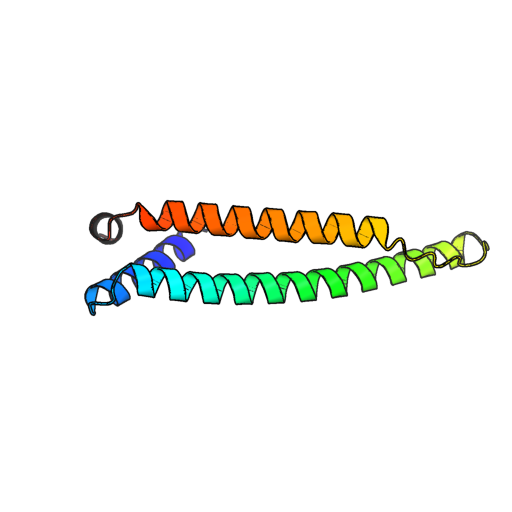8.127 -2.965 -1.730 1.00 86.56 88 ILE A O 1
ATOM 691 N N . ILE A 1 89 ? -7.445 -4.272 -3.429 1.00 89.62 89 ILE A N 1
ATOM 692 C CA . ILE A 1 89 ? -8.264 -5.433 -3.050 1.00 89.62 89 ILE A CA 1
ATOM 693 C C . ILE A 1 89 ? -7.867 -5.942 -1.660 1.00 89.62 89 ILE A C 1
ATOM 695 O O . ILE A 1 89 ? -8.735 -6.148 -0.809 1.00 89.62 89 ILE A O 1
ATOM 699 N N . GLY A 1 90 ? -6.566 -6.100 -1.400 1.00 86.00 90 GLY A N 1
ATOM 700 C CA . GLY A 1 90 ? -6.055 -6.523 -0.097 1.00 86.00 90 GLY A CA 1
ATOM 701 C C . GLY A 1 90 ? -6.480 -5.573 1.024 1.00 86.00 90 GLY A C 1
ATOM 702 O O . GLY A 1 90 ? -7.006 -6.016 2.046 1.00 86.00 90 GLY A O 1
ATOM 703 N N . MET A 1 91 ? -6.347 -4.261 0.803 1.00 82.25 91 MET A N 1
ATOM 704 C CA . MET A 1 91 ? -6.782 -3.241 1.761 1.00 82.25 91 MET A CA 1
ATOM 705 C C . MET A 1 91 ? -8.290 -3.328 2.033 1.00 82.25 91 MET A C 1
ATOM 707 O O . MET A 1 91 ? -8.720 -3.329 3.189 1.00 82.25 91 MET A O 1
ATOM 711 N N . TYR A 1 92 ? -9.102 -3.446 0.982 1.00 82.75 92 TYR A N 1
ATOM 712 C CA . TYR A 1 92 ? -10.554 -3.542 1.106 1.00 82.75 92 TYR A CA 1
ATOM 713 C C . TYR A 1 92 ? -10.983 -4.788 1.898 1.00 82.75 92 TYR A C 1
ATOM 715 O O . TYR A 1 92 ? -11.830 -4.695 2.791 1.00 82.75 92 TYR A O 1
ATOM 723 N N . LEU A 1 93 ? -10.346 -5.938 1.648 1.00 82.88 93 LEU A N 1
ATOM 724 C CA . LEU A 1 93 ? -10.588 -7.178 2.393 1.00 82.88 93 LEU A CA 1
ATOM 725 C C . LEU A 1 93 ? -10.243 -7.040 3.882 1.00 82.88 93 LEU A C 1
ATOM 727 O O . LEU A 1 93 ? -11.027 -7.462 4.737 1.00 82.88 93 LEU A O 1
ATOM 731 N N . ILE A 1 94 ? -9.104 -6.419 4.206 1.00 76.94 94 ILE A N 1
ATOM 732 C CA . ILE A 1 94 ? -8.678 -6.174 5.592 1.00 76.94 94 ILE A CA 1
ATOM 733 C C . ILE A 1 94 ? -9.696 -5.280 6.312 1.00 76.94 94 ILE A C 1
ATOM 735 O O . ILE A 1 94 ? -10.126 -5.596 7.424 1.00 76.94 94 ILE A O 1
ATOM 739 N N . LEU A 1 95 ? -10.155 -4.211 5.660 1.00 71.81 95 LEU A N 1
ATOM 740 C CA . LEU A 1 95 ? -11.134 -3.277 6.222 1.00 71.81 95 LEU A CA 1
ATOM 741 C C . LEU A 1 95 ? -12.503 -3.912 6.465 1.00 71.81 95 LEU A C 1
ATOM 743 O O . LEU A 1 95 ? -13.126 -3.654 7.499 1.00 71.81 95 LEU A O 1
ATOM 747 N N . LEU A 1 96 ? -12.974 -4.757 5.545 1.00 71.06 96 LEU A N 1
ATOM 748 C CA . LEU A 1 96 ? -14.218 -5.503 5.734 1.00 71.06 96 LEU A CA 1
ATOM 749 C C . LEU A 1 96 ? -14.119 -6.468 6.918 1.00 71.06 96 LEU A C 1
ATOM 751 O O . LEU A 1 96 ? -15.057 -6.563 7.713 1.00 71.06 96 LEU A O 1
ATOM 755 N N . LYS A 1 97 ? -12.980 -7.154 7.064 1.00 68.19 97 LYS A N 1
ATOM 756 C CA . LYS A 1 97 ? -12.740 -8.086 8.172 1.00 68.19 97 LYS A CA 1
ATOM 757 C C . LYS A 1 97 ? -12.663 -7.361 9.521 1.00 68.19 97 LYS A C 1
ATOM 759 O O . LYS A 1 97 ? -13.203 -7.863 10.502 1.00 68.19 97 LYS A O 1
ATOM 764 N N . LEU A 1 98 ? -12.075 -6.163 9.558 1.00 63.25 98 LEU A N 1
ATOM 765 C CA . LEU A 1 98 ? -12.002 -5.309 10.752 1.00 63.25 98 LEU A CA 1
ATOM 766 C C . LEU A 1 98 ? -13.366 -4.727 11.151 1.00 63.25 98 LEU A C 1
ATOM 768 O O . LEU A 1 98 ? -13.679 -4.647 12.334 1.00 63.25 98 LEU A O 1
ATOM 772 N N . SER A 1 99 ? -14.212 -4.369 10.181 1.00 60.56 99 SER A N 1
ATOM 773 C CA . SER A 1 99 ? -15.542 -3.803 10.448 1.00 60.56 99 SER A CA 1
ATOM 774 C C . SER A 1 99 ? -16.507 -4.779 11.128 1.00 60.56 99 SER A C 1
ATOM 776 O O . SER A 1 99 ? -17.487 -4.328 11.721 1.00 60.56 99 SER A O 1
ATOM 778 N N . LYS A 1 100 ? -16.281 -6.091 11.003 1.00 57.47 100 LYS A N 1
ATOM 779 C CA . LYS A 1 100 ? -17.163 -7.129 11.555 1.00 57.47 100 LYS A CA 1
ATOM 780 C C . LYS A 1 100 ? -16.769 -7.592 12.961 1.00 57.47 100 LYS A C 1
ATOM 782 O O . LYS A 1 100 ? -17.502 -8.388 13.534 1.00 57.47 100 LYS A O 1
ATOM 787 N N . GLN A 1 101 ? -15.651 -7.121 13.521 1.00 58.97 101 GLN A N 1
ATOM 788 C CA . GLN A 1 101 ? -15.237 -7.509 14.872 1.00 58.97 101 GLN A CA 1
ATOM 789 C C . GLN A 1 101 ? -15.761 -6.523 15.920 1.00 58.97 101 GLN A C 1
ATOM 791 O O . GLN A 1 101 ? -15.496 -5.319 15.891 1.00 58.97 101 GLN A O 1
ATOM 796 N N . THR A 1 102 ? -16.537 -7.056 16.854 1.00 51.72 102 THR A N 1
ATOM 797 C CA . THR A 1 102 ? -17.047 -6.362 18.030 1.00 51.72 102 THR A CA 1
ATOM 798 C C . THR A 1 102 ? -15.917 -6.111 19.032 1.00 51.72 102 THR A C 1
ATOM 800 O O . THR A 1 102 ? -15.139 -7.003 19.347 1.00 51.72 10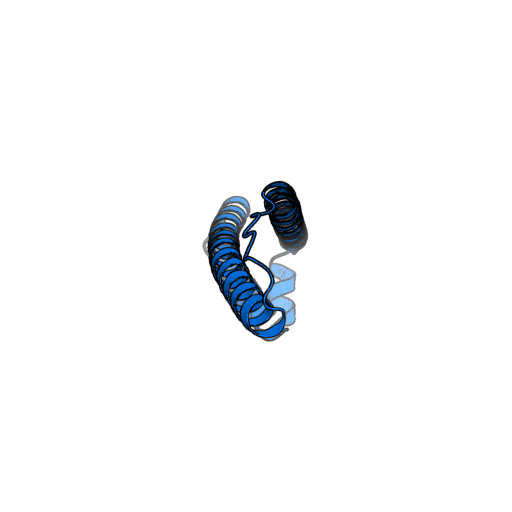2 THR A O 1
ATOM 803 N N . VAL A 1 103 ? -15.827 -4.883 19.563 1.00 54.97 103 VAL A N 1
ATOM 804 C CA . VAL A 1 103 ? -14.786 -4.456 20.533 1.00 54.97 103 VAL A CA 1
ATOM 805 C C . VAL A 1 103 ? -14.750 -5.334 21.782 1.00 54.97 103 VAL A C 1
ATOM 807 O O . VAL A 1 103 ? -13.695 -5.516 22.376 1.00 54.97 103 VAL A O 1
ATOM 810 N N . MET A 1 104 ? -15.887 -5.920 22.153 1.00 53.72 104 MET A N 1
ATOM 811 C CA . MET A 1 104 ? -16.010 -6.777 23.328 1.00 53.72 104 MET A CA 1
ATOM 812 C C . MET A 1 104 ? -15.221 -8.096 23.195 1.00 53.72 104 MET A C 1
ATOM 814 O O . MET A 1 104 ? -14.710 -8.591 24.195 1.00 53.72 104 MET A O 1
ATOM 818 N N . ASP A 1 105 ? -15.039 -8.621 21.976 1.00 60.69 105 ASP A N 1
ATOM 819 C CA . ASP A 1 105 ? -14.253 -9.844 21.735 1.00 60.69 105 ASP A CA 1
ATOM 820 C C . ASP A 1 105 ? -12.744 -9.594 21.801 1.00 60.69 105 ASP A C 1
ATOM 822 O O . ASP A 1 105 ? -11.971 -10.503 22.094 1.00 60.69 105 ASP A O 1
ATOM 826 N N . VAL A 1 106 ? -12.318 -8.353 21.552 1.00 57.84 106 VAL A N 1
ATOM 827 C CA . VAL A 1 106 ? -10.909 -7.955 21.643 1.00 57.84 106 VAL A CA 1
ATOM 828 C C . VAL A 1 106 ? -10.442 -7.977 23.098 1.00 57.84 106 VAL A C 1
ATOM 830 O O . VAL A 1 106 ? -9.397 -8.548 23.386 1.00 57.84 106 VAL A O 1
ATOM 833 N N . PHE A 1 107 ? -11.232 -7.413 24.016 1.00 58.75 107 PHE A N 1
ATOM 834 C CA . PHE A 1 107 ? -10.871 -7.342 25.436 1.00 58.75 107 PHE A CA 1
ATOM 835 C C . PHE A 1 107 ? -11.050 -8.674 26.188 1.00 58.75 107 PHE A C 1
ATOM 837 O O . PHE A 1 107 ? -10.369 -8.897 27.185 1.00 58.75 107 PHE A O 1
ATOM 844 N N . ARG A 1 108 ? -11.908 -9.588 25.705 1.00 63.44 108 ARG A N 1
ATOM 845 C CA . ARG A 1 108 ? -12.061 -10.946 26.275 1.00 63.44 108 ARG A CA 1
ATOM 846 C C . ARG A 1 108 ? -10.916 -11.906 25.948 1.00 63.44 108 ARG A C 1
ATOM 848 O O . ARG A 1 108 ? -10.852 -12.955 26.567 1.00 63.44 108 ARG A O 1
ATOM 855 N N . GLN A 1 109 ? -10.069 -11.597 24.965 1.00 58.41 109 GLN A N 1
ATOM 856 C CA . GLN A 1 109 ? -8.922 -12.440 24.588 1.00 58.41 109 GLN A CA 1
ATOM 857 C C . GLN A 1 109 ? -7.611 -12.013 25.263 1.00 58.41 109 GLN A C 1
ATOM 859 O O . GLN A 1 109 ? -6.621 -12.733 25.173 1.00 58.41 109 GLN A O 1
ATOM 864 N N . SER A 1 110 ? -7.590 -10.836 25.893 1.00 54.53 110 SER A N 1
ATOM 865 C CA . SER A 1 110 ? -6.420 -10.266 26.574 1.00 54.53 110 SER A CA 1
ATOM 866 C C . SER A 1 110 ? -6.362 -10.558 28.079 1.00 54.53 110 SER A C 1
ATOM 868 O O . SER A 1 110 ? -5.384 -10.170 28.713 1.00 54.53 110 SER A O 1
ATOM 870 N N . PHE A 1 111 ? -7.384 -11.214 28.634 1.00 46.94 111 PHE A N 1
ATOM 871 C CA . PHE A 1 111 ? -7.446 -11.680 30.021 1.00 46.94 111 PHE A CA 1
ATOM 872 C C . PHE A 1 111 ? -7.776 -13.168 30.067 1.00 46.94 111 PHE A C 1
ATOM 874 O O . PHE A 1 111 ? -8.600 -13.602 29.228 1.00 46.94 111 PHE A O 1
#

Organism: NCBI:txid412755

pLDDT: mean 76.8, std 11.67, range [46.94, 93.62]

InterPro domains:
  IPR003838 ABC3 transporter permease, C-terminal [PF02687] (3-102)

Sequence (111 aa):
MYAILLERKFEIGILRAIGLKSKNVRNMFLIESLIIMLSAGIMGMLIGTYTAYLLQSNSALISEMPLVFAFPLDTFLRVFIISITVSIIGMYLILLKLSKQTVMDVFRQSF

Secondary structure (DSSP, 8-state):
-HHHHHHHHHHHHHHHHTT--HHHHHHHHHHHHHHHHHHHHHHHHHHHHHHHHHHHHHHHHHH---------HHHHHHHHHHHHHHHHHHHHHHHHHHHT--HHHHHTT--